Protein AF-A0A812NGH7-F1 (afdb_monomer)

Secondary structure (DSSP, 8-state):
--TT-------HHHHHHHHHHHHHHHHHHHHHHHHHHTT--HHHHHHHHHHHHHHHHHHHHHHHHHHHHHHHHHHHHHT--GGG---S-HHHHHHHHHHHHHHHSSHHHHHHHIIIIIHHHHHH--HHHHHHHHHHHHHHHHHHHTTPPP--SSSSSS-----S-S-------

Sequence (173 aa):
MNPTGRITVSPVFVEGATIQMFLSIHVICAVFWCTRAVNGRLRTLLVVMIPVGCLLFPLVHSMRKSCLRKQEFIRRLETFDVKTVECLLESDRASIHAALSSWYGSVDNFSEYVRGPFRNEAGHGRFFDSYPVTFLNCYNELCRVWGLRSYRGYMWSRIRVSTYGLLRPSITL

Mean predicted aligned error: 13.49 Å

pLDDT: mean 71.62, std 19.11, range [30.52, 94.69]

Solvent-accessible surface area (backbone atoms only — not comparable to full-atom values): 10509 Å² total; per-residue (Å²): 132,71,92,78,74,71,83,76,81,74,64,71,66,55,59,58,52,49,53,52,52,53,53,50,50,53,51,50,51,51,52,52,53,56,45,63,74,68,68,78,44,73,70,54,54,56,64,49,52,51,59,50,50,62,53,46,48,60,50,55,50,51,52,48,54,52,51,51,52,49,51,52,49,52,56,50,34,66,75,46,48,68,88,76,59,86,58,99,42,72,68,55,46,52,52,51,49,52,51,40,21,73,75,52,73,30,57,65,50,44,29,48,42,42,41,44,65,48,36,51,51,64,66,64,55,54,78,71,74,70,47,56,62,58,50,49,52,51,50,50,48,52,24,58,79,67,73,45,84,76,81,82,76,70,72,68,80,77,67,69,69,88,81,82,86,84,82,83,80,86,82,81,129

Structure (mmCIF, N/CA/C/O backbone):
data_AF-A0A812NGH7-F1
#
_entry.id   AF-A0A812NGH7-F1
#
loop_
_atom_site.group_PDB
_atom_site.id
_atom_site.type_symbol
_atom_site.label_atom_id
_atom_site.label_alt_id
_atom_site.label_comp_id
_atom_site.label_asym_id
_atom_site.label_entity_id
_atom_site.label_seq_id
_atom_site.pdbx_PDB_ins_code
_atom_site.Cartn_x
_atom_site.Cartn_y
_atom_site.Cartn_z
_atom_site.occupancy
_atom_site.B_iso_or_equiv
_atom_site.auth_seq_id
_atom_site.auth_comp_id
_atom_site.auth_asym_id
_atom_site.auth_atom_id
_atom_site.pdbx_PDB_model_num
ATOM 1 N N . MET A 1 1 ? -17.546 -18.668 9.891 1.00 40.78 1 MET A N 1
ATOM 2 C CA . MET A 1 1 ? -17.118 -17.741 10.962 1.00 40.78 1 MET A CA 1
ATOM 3 C C . MET A 1 1 ? -15.660 -18.021 11.274 1.00 40.78 1 MET A C 1
ATOM 5 O O . MET A 1 1 ? -15.322 -19.180 11.463 1.00 40.78 1 MET A O 1
ATOM 9 N N . ASN A 1 2 ? -14.794 -17.006 11.244 1.00 42.12 2 ASN A N 1
ATOM 10 C CA . ASN A 1 2 ? -13.386 -17.162 11.614 1.00 42.12 2 ASN A CA 1
ATOM 11 C C . ASN A 1 2 ? -13.306 -17.343 13.145 1.00 42.12 2 ASN A C 1
ATOM 13 O O . ASN A 1 2 ? -13.655 -16.394 13.850 1.00 42.12 2 ASN A O 1
ATOM 17 N N . PRO A 1 3 ? -12.897 -18.515 13.670 1.00 51.34 3 PRO A N 1
ATOM 18 C CA . PRO A 1 3 ? -12.916 -18.796 15.109 1.00 51.34 3 PRO A CA 1
ATOM 19 C C . PRO A 1 3 ? -11.972 -17.887 15.907 1.00 51.34 3 PRO A C 1
ATOM 21 O O . PRO A 1 3 ? -12.135 -17.738 17.112 1.00 51.34 3 PRO A O 1
ATOM 24 N N . THR A 1 4 ? -11.019 -17.2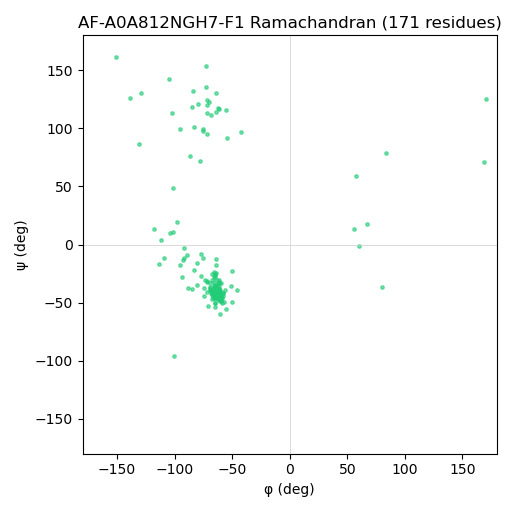37 15.238 1.00 62.72 4 THR A N 1
ATOM 25 C CA . THR A 1 4 ? -10.061 -16.319 15.861 1.00 62.72 4 THR A CA 1
ATOM 26 C C . THR A 1 4 ? -10.560 -14.872 15.916 1.00 62.72 4 THR A C 1
ATOM 28 O O . THR A 1 4 ? -9.884 -14.037 16.508 1.00 62.72 4 THR A O 1
ATOM 31 N N . GLY A 1 5 ? -11.678 -14.533 15.254 1.00 59.19 5 GLY A N 1
ATOM 32 C CA . GLY A 1 5 ? -12.294 -13.191 15.262 1.00 59.19 5 GLY A CA 1
ATOM 33 C C . GLY A 1 5 ? -11.426 -12.040 14.725 1.00 59.19 5 GLY A C 1
ATOM 34 O O . GLY A 1 5 ? -11.871 -10.898 14.666 1.00 59.19 5 GLY A O 1
ATOM 35 N N . ARG A 1 6 ? -10.181 -12.313 14.322 1.00 59.91 6 ARG A N 1
ATOM 36 C CA . ARG A 1 6 ? -9.206 -11.281 13.978 1.00 59.91 6 ARG A CA 1
ATOM 37 C C . ARG A 1 6 ? -9.382 -10.857 12.525 1.00 59.91 6 ARG A C 1
ATOM 39 O O . ARG A 1 6 ? -9.216 -11.663 11.609 1.00 59.91 6 ARG A O 1
ATOM 46 N N . ILE A 1 7 ? -9.701 -9.584 12.322 1.00 60.00 7 ILE A N 1
ATOM 47 C CA . ILE A 1 7 ? -9.789 -8.968 10.998 1.00 60.00 7 ILE A CA 1
ATOM 48 C C . ILE A 1 7 ? -8.360 -8.745 10.493 1.00 60.00 7 ILE A C 1
ATOM 50 O O . ILE A 1 7 ? -7.682 -7.796 10.884 1.00 60.00 7 ILE A O 1
ATOM 54 N N . THR A 1 8 ? -7.871 -9.643 9.640 1.00 56.91 8 THR A N 1
ATOM 55 C CA . THR A 1 8 ? -6.609 -9.455 8.923 1.00 56.91 8 THR A CA 1
ATOM 56 C C . THR A 1 8 ? -6.864 -8.611 7.683 1.00 56.91 8 THR A C 1
ATOM 58 O O . THR A 1 8 ? -7.358 -9.086 6.662 1.00 56.91 8 THR A O 1
ATOM 61 N N . VAL A 1 9 ? -6.524 -7.326 7.766 1.00 57.91 9 VAL A N 1
ATOM 62 C CA . VAL A 1 9 ? -6.570 -6.432 6.607 1.00 57.91 9 VAL A CA 1
ATOM 63 C C . VAL A 1 9 ? -5.417 -6.816 5.681 1.00 57.91 9 VAL A C 1
ATOM 65 O O . VAL A 1 9 ? -4.278 -6.403 5.894 1.00 57.91 9 VAL A O 1
ATOM 68 N N . SER A 1 10 ? -5.682 -7.658 4.679 1.00 53.78 10 SER A N 1
ATOM 69 C CA . SER A 1 10 ? -4.678 -7.949 3.655 1.00 53.78 10 SER A CA 1
ATOM 70 C C . SER A 1 10 ? -4.484 -6.695 2.791 1.00 53.78 10 SER A C 1
ATOM 72 O O . SER A 1 10 ? -5.459 -6.150 2.259 1.00 53.78 10 SER A O 1
ATOM 74 N N . PRO A 1 11 ? -3.262 -6.154 2.686 1.00 60.19 11 PRO A N 1
ATOM 75 C CA . PRO A 1 11 ? -3.042 -4.955 1.903 1.00 60.19 11 PRO A CA 1
ATOM 76 C C . PRO A 1 11 ? -3.080 -5.313 0.412 1.00 60.19 11 PRO A C 1
ATOM 78 O O . PRO A 1 11 ? -2.065 -5.688 -0.166 1.00 60.19 11 PRO A O 1
ATOM 81 N N . VAL A 1 12 ? -4.230 -5.093 -0.236 1.00 59.94 12 VAL A N 1
ATOM 82 C CA . VAL A 1 12 ? -4.407 -5.144 -1.710 1.00 59.94 12 VAL A CA 1
ATOM 83 C C . VAL A 1 12 ? -3.349 -4.292 -2.443 1.00 59.94 12 VAL A C 1
ATOM 85 O O . VAL A 1 12 ? -2.984 -4.534 -3.590 1.00 59.94 12 VAL A O 1
ATOM 88 N N . PHE A 1 13 ? -2.768 -3.310 -1.749 1.00 62.25 13 PHE A N 1
ATOM 89 C CA . PHE A 1 13 ? -1.670 -2.473 -2.232 1.00 62.25 13 PHE A CA 1
ATOM 90 C C . PHE A 1 13 ? -0.360 -3.227 -2.510 1.00 62.25 13 PHE A C 1
ATOM 92 O O . PHE A 1 13 ? 0.450 -2.748 -3.306 1.00 62.25 13 PHE A O 1
ATOM 99 N N . VAL A 1 14 ? -0.127 -4.377 -1.874 1.00 69.50 14 VAL A N 1
ATOM 100 C CA . VAL A 1 14 ? 1.128 -5.126 -2.031 1.00 69.50 14 VAL A CA 1
ATOM 101 C C . VAL A 1 14 ? 1.184 -5.836 -3.380 1.00 69.50 14 VAL A C 1
ATOM 103 O O . VAL A 1 14 ? 2.238 -5.828 -4.016 1.00 69.50 14 VAL A O 1
ATOM 106 N N . GLU A 1 15 ? 0.062 -6.371 -3.859 1.00 74.56 15 GLU A N 1
ATOM 107 C CA . GLU A 1 15 ? -0.009 -7.100 -5.132 1.00 74.56 15 GLU A CA 1
ATOM 108 C C . GLU A 1 15 ? 0.302 -6.179 -6.314 1.00 74.56 15 GLU A C 1
ATOM 110 O O . GLU A 1 15 ? 1.207 -6.456 -7.105 1.00 74.56 15 GLU A O 1
ATOM 115 N N . GLY A 1 16 ? -0.360 -5.019 -6.368 1.00 76.38 16 GLY A N 1
ATOM 116 C CA . GLY A 1 16 ? -0.133 -4.031 -7.423 1.00 76.38 16 GLY A CA 1
ATOM 117 C C . GLY A 1 16 ? 1.304 -3.501 -7.445 1.00 76.38 16 GLY A C 1
ATOM 118 O O . GLY A 1 16 ? 1.922 -3.424 -8.506 1.00 76.38 16 GLY A O 1
ATOM 119 N N . ALA A 1 17 ? 1.877 -3.196 -6.275 1.00 75.69 17 ALA A N 1
ATOM 120 C CA . ALA A 1 17 ? 3.265 -2.741 -6.174 1.00 75.69 17 ALA A CA 1
ATOM 121 C C . ALA A 1 17 ? 4.269 -3.823 -6.609 1.00 75.69 17 ALA A C 1
ATOM 123 O O . ALA A 1 17 ? 5.273 -3.512 -7.248 1.00 75.69 17 ALA A O 1
ATOM 124 N N . THR A 1 18 ? 3.991 -5.090 -6.292 1.00 79.38 18 THR A N 1
ATOM 125 C CA . THR A 1 18 ? 4.856 -6.222 -6.653 1.00 79.38 18 THR A CA 1
ATOM 126 C C . THR A 1 18 ? 4.873 -6.448 -8.161 1.00 79.38 18 THR A C 1
ATOM 128 O O . THR A 1 18 ? 5.953 -6.537 -8.745 1.00 79.38 18 THR A O 1
ATOM 131 N N . ILE A 1 19 ? 3.703 -6.460 -8.808 1.00 83.44 19 ILE A N 1
ATOM 132 C CA . ILE A 1 19 ? 3.594 -6.592 -10.270 1.00 83.44 19 ILE A CA 1
ATOM 133 C C . ILE A 1 19 ? 4.309 -5.427 -10.958 1.00 83.44 19 ILE A C 1
ATOM 135 O O . ILE A 1 19 ? 5.094 -5.634 -11.884 1.00 83.44 19 ILE A O 1
ATOM 139 N N . GLN A 1 20 ? 4.092 -4.204 -10.470 1.00 81.44 20 GLN A N 1
ATOM 140 C CA . GLN A 1 20 ? 4.736 -3.016 -11.016 1.00 81.44 20 GLN A CA 1
ATOM 141 C C . GLN A 1 20 ? 6.268 -3.102 -10.919 1.00 81.44 20 GLN A C 1
ATOM 143 O O . GLN A 1 20 ? 6.950 -2.887 -11.917 1.00 81.44 20 GLN A O 1
ATOM 148 N N . MET A 1 21 ? 6.814 -3.467 -9.753 1.00 80.94 21 MET A N 1
ATOM 149 C CA . MET A 1 21 ? 8.260 -3.651 -9.575 1.00 80.94 21 MET A CA 1
ATOM 150 C C . MET A 1 21 ? 8.826 -4.742 -10.487 1.00 80.94 21 MET A C 1
ATOM 152 O O . MET A 1 21 ? 9.874 -4.542 -11.101 1.00 80.94 21 MET A O 1
ATOM 156 N N . PHE A 1 22 ? 8.129 -5.873 -10.605 1.00 84.00 22 PHE A N 1
ATOM 157 C CA . PHE A 1 22 ? 8.540 -6.986 -11.459 1.00 84.00 22 PHE A CA 1
ATOM 158 C C . PHE A 1 22 ? 8.663 -6.557 -12.926 1.00 84.00 22 PHE A C 1
ATOM 160 O O . PHE A 1 22 ? 9.711 -6.759 -13.546 1.00 84.00 22 PHE A O 1
ATOM 167 N N . LEU A 1 23 ? 7.627 -5.892 -13.450 1.00 84.00 23 LEU A N 1
ATOM 168 C CA . LEU A 1 23 ? 7.613 -5.357 -14.811 1.00 84.00 23 LEU A CA 1
ATOM 169 C C . LEU A 1 23 ? 8.725 -4.325 -15.022 1.00 84.00 23 LEU A C 1
ATOM 171 O O . LEU A 1 23 ? 9.453 -4.409 -16.009 1.00 84.00 23 LEU A O 1
ATOM 175 N N . SER A 1 24 ? 8.916 -3.390 -14.083 1.00 82.44 24 SER A N 1
ATOM 176 C CA . SER A 1 24 ? 9.986 -2.390 -14.177 1.00 82.44 24 SER A CA 1
ATOM 177 C C . SER A 1 24 ? 11.371 -3.034 -14.279 1.00 82.44 24 SER A C 1
ATOM 179 O O . SER A 1 24 ? 12.162 -2.633 -15.128 1.00 82.44 24 SER A O 1
ATOM 181 N N . ILE A 1 25 ? 11.657 -4.059 -13.469 1.00 82.88 25 ILE A N 1
ATOM 182 C CA . ILE A 1 25 ? 12.940 -4.779 -13.506 1.00 82.88 25 ILE A CA 1
ATOM 183 C C . ILE A 1 25 ? 13.141 -5.469 -14.858 1.00 82.88 25 ILE A C 1
ATOM 185 O O . ILE A 1 25 ? 14.213 -5.351 -15.447 1.00 82.88 25 ILE A O 1
ATOM 189 N N . HIS A 1 26 ? 12.112 -6.142 -15.378 1.00 84.06 26 HIS A N 1
ATOM 190 C CA . HIS A 1 26 ? 12.202 -6.853 -16.656 1.00 84.06 26 HIS A CA 1
ATOM 191 C C . HIS A 1 26 ? 12.486 -5.899 -17.814 1.00 84.06 26 HIS A C 1
ATOM 193 O O . HIS A 1 26 ? 13.342 -6.181 -18.655 1.00 84.06 26 HIS A O 1
ATOM 199 N N . VAL A 1 27 ? 11.829 -4.738 -17.826 1.00 83.81 27 VAL A N 1
ATOM 200 C CA . VAL A 1 27 ? 12.069 -3.726 -18.855 1.00 83.81 27 VAL A CA 1
ATOM 201 C C . VAL A 1 27 ? 13.476 -3.135 -18.731 1.00 83.81 27 VAL A C 1
ATOM 203 O O . VAL A 1 27 ? 14.163 -3.010 -19.742 1.00 83.81 27 VAL A O 1
ATOM 206 N N . ILE A 1 28 ? 13.959 -2.838 -17.518 1.00 81.25 28 ILE A N 1
ATOM 207 C CA . ILE A 1 28 ? 15.334 -2.349 -17.302 1.00 81.25 28 ILE A CA 1
ATOM 208 C C . ILE A 1 28 ? 16.364 -3.372 -17.805 1.00 81.25 28 ILE A C 1
ATOM 210 O O . ILE A 1 28 ? 17.300 -3.004 -18.518 1.00 81.25 28 ILE A O 1
ATOM 214 N N . CYS A 1 29 ? 16.180 -4.656 -17.486 1.00 83.56 29 CYS A N 1
ATOM 215 C CA . CYS A 1 29 ? 17.049 -5.731 -17.962 1.00 83.56 29 CYS A CA 1
ATOM 216 C C . CYS A 1 29 ? 17.037 -5.843 -19.493 1.00 83.56 29 CYS A C 1
ATOM 218 O O . CYS A 1 29 ? 18.104 -5.905 -20.104 1.00 83.56 29 CYS A O 1
ATOM 220 N N . ALA A 1 30 ? 15.858 -5.823 -20.123 1.00 84.44 30 ALA A N 1
ATOM 221 C CA . ALA A 1 30 ? 15.734 -5.881 -21.578 1.00 84.44 30 ALA A CA 1
ATOM 222 C C . ALA A 1 30 ? 16.450 -4.700 -22.256 1.00 84.44 30 ALA A C 1
ATOM 224 O O . ALA A 1 30 ? 17.242 -4.895 -23.177 1.00 84.44 30 ALA A O 1
ATOM 225 N N . VAL A 1 31 ? 16.246 -3.480 -21.748 1.00 81.69 31 VAL A N 1
ATOM 226 C CA . VAL A 1 31 ? 16.905 -2.268 -22.256 1.00 81.69 31 VAL A CA 1
ATOM 227 C C . VAL A 1 31 ? 18.429 -2.364 -22.117 1.00 81.69 31 VAL A C 1
ATOM 229 O O . VAL A 1 31 ? 19.153 -2.038 -23.062 1.00 81.69 31 VAL A O 1
ATOM 232 N N . PHE A 1 32 ? 18.938 -2.849 -20.981 1.00 80.38 32 PHE A N 1
ATOM 233 C CA . PHE A 1 32 ? 20.375 -3.043 -20.763 1.00 80.38 32 PHE A CA 1
ATOM 234 C C . PHE A 1 32 ? 20.996 -4.001 -21.794 1.00 80.38 32 PHE A C 1
ATOM 236 O O . PHE A 1 32 ? 22.035 -3.691 -22.384 1.00 80.38 32 PHE A O 1
ATOM 243 N N . TRP A 1 33 ? 20.345 -5.134 -22.063 1.00 83.44 33 TRP A N 1
ATOM 244 C CA . TRP A 1 33 ? 20.823 -6.104 -23.050 1.00 83.44 33 TRP A CA 1
ATOM 245 C C . TRP A 1 33 ? 20.782 -5.559 -24.480 1.00 83.44 33 TRP A C 1
ATOM 247 O O . TRP A 1 33 ? 21.784 -5.658 -25.192 1.00 83.44 33 TRP A O 1
ATOM 257 N N . CYS A 1 34 ? 19.687 -4.901 -24.876 1.00 82.00 34 CYS A N 1
ATOM 258 C CA . CYS A 1 34 ? 19.586 -4.236 -26.179 1.00 82.00 34 CYS A CA 1
ATOM 259 C C . CYS A 1 34 ? 20.710 -3.209 -26.380 1.00 82.00 34 CYS A C 1
ATOM 261 O O . CYS A 1 34 ? 21.302 -3.118 -27.451 1.00 82.00 34 CYS A O 1
ATOM 263 N N . THR A 1 35 ? 21.068 -2.478 -25.327 1.00 78.94 35 THR A N 1
ATOM 264 C CA . THR A 1 35 ? 22.148 -1.479 -25.358 1.00 78.94 35 THR A CA 1
ATOM 265 C C . THR A 1 35 ? 23.509 -2.115 -25.592 1.00 78.94 35 THR A C 1
ATOM 267 O O . THR A 1 35 ? 24.305 -1.607 -26.385 1.00 78.94 35 THR A O 1
ATOM 270 N N . ARG A 1 36 ? 23.781 -3.244 -24.927 1.00 78.88 36 ARG A N 1
ATOM 271 C CA . ARG A 1 36 ? 25.026 -3.990 -25.130 1.00 78.88 36 ARG A CA 1
ATOM 272 C C . ARG A 1 36 ? 25.158 -4.522 -26.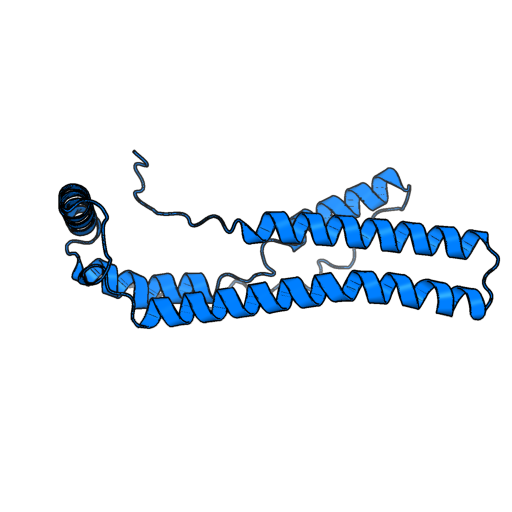553 1.00 78.88 36 ARG A C 1
ATOM 274 O O . ARG A 1 36 ? 26.271 -4.532 -27.067 1.00 78.88 36 ARG A O 1
ATOM 281 N N . ALA A 1 37 ? 24.056 -4.918 -27.187 1.00 83.12 37 ALA A N 1
ATOM 282 C CA . ALA A 1 37 ? 24.068 -5.416 -28.560 1.00 83.12 37 ALA A CA 1
ATOM 283 C C . ALA A 1 37 ? 24.418 -4.331 -29.604 1.00 83.12 37 ALA A C 1
ATOM 285 O O . ALA A 1 37 ? 24.954 -4.652 -30.659 1.00 83.12 37 ALA A O 1
ATOM 286 N N . VAL A 1 38 ? 24.167 -3.046 -29.314 1.00 82.75 38 VAL A N 1
ATOM 287 C CA . VAL A 1 38 ? 24.280 -1.931 -30.284 1.00 82.75 38 VAL A CA 1
ATOM 288 C C . VAL A 1 38 ? 25.625 -1.167 -30.184 1.00 82.75 38 VAL A C 1
ATOM 290 O O . VAL A 1 38 ? 25.764 -0.054 -30.679 1.00 82.75 38 VAL A O 1
ATOM 293 N N . ASN A 1 39 ? 26.672 -1.753 -29.586 1.00 73.44 39 ASN A N 1
ATOM 294 C CA . ASN A 1 39 ? 28.023 -1.159 -29.494 1.00 73.44 39 ASN A CA 1
ATOM 295 C C . ASN A 1 39 ? 28.090 0.228 -28.799 1.00 73.44 39 ASN A C 1
ATOM 297 O O . ASN A 1 39 ? 28.571 1.216 -29.355 1.00 73.44 39 ASN A O 1
ATOM 301 N N . GLY A 1 40 ? 27.640 0.291 -27.539 1.00 62.81 40 GLY A N 1
ATOM 302 C CA . GLY A 1 40 ? 28.314 1.009 -26.434 1.00 62.81 40 GLY A CA 1
ATOM 303 C C . GLY A 1 40 ? 28.658 2.509 -26.535 1.00 62.81 40 GLY A C 1
ATOM 304 O O . GLY A 1 40 ? 29.435 2.987 -25.712 1.00 62.81 40 GLY A O 1
ATOM 305 N N . ARG A 1 41 ? 28.132 3.282 -27.492 1.00 79.06 41 ARG A N 1
ATOM 306 C CA . ARG A 1 41 ? 28.392 4.736 -27.574 1.00 79.06 41 ARG A CA 1
ATOM 307 C C . ARG A 1 41 ? 27.665 5.522 -26.475 1.00 79.06 41 ARG A C 1
ATOM 309 O O . ARG A 1 41 ? 26.580 5.150 -26.044 1.00 79.06 41 ARG A O 1
ATOM 316 N N . LEU A 1 42 ? 28.209 6.685 -26.096 1.00 71.00 42 LEU A N 1
AT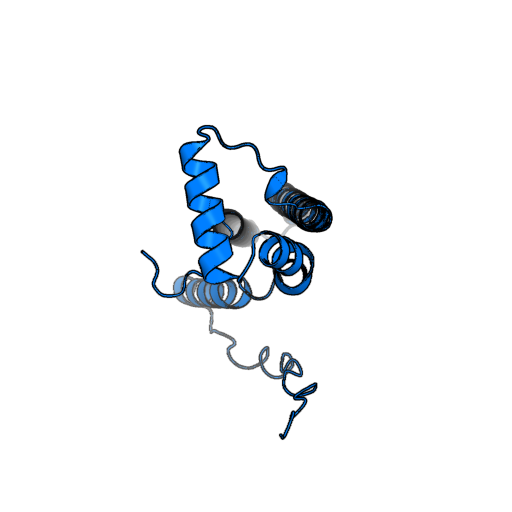OM 317 C CA . LEU A 1 42 ? 27.600 7.646 -25.153 1.00 71.00 42 LEU A CA 1
ATOM 318 C C . LEU A 1 42 ? 26.144 8.003 -25.517 1.00 71.00 42 LEU A C 1
ATOM 320 O O . LEU A 1 42 ? 25.284 8.138 -24.649 1.00 71.00 42 LEU A O 1
ATOM 324 N N . ARG A 1 43 ? 25.847 8.086 -26.819 1.00 75.62 43 ARG A N 1
ATOM 325 C CA . ARG A 1 43 ? 24.490 8.300 -27.342 1.00 75.62 43 ARG A CA 1
ATOM 326 C C . ARG A 1 43 ? 23.533 7.164 -26.955 1.00 75.62 43 ARG A C 1
ATOM 328 O O . ARG A 1 43 ? 22.368 7.427 -26.684 1.00 75.62 43 ARG A O 1
ATOM 335 N N . THR A 1 44 ? 24.024 5.931 -26.858 1.00 74.44 44 THR A N 1
ATOM 336 C CA . THR A 1 44 ? 23.255 4.769 -26.399 1.00 74.44 44 THR A CA 1
ATOM 337 C C . THR A 1 44 ? 22.925 4.874 -24.907 1.00 74.44 44 THR A C 1
ATOM 339 O O . THR A 1 44 ? 21.811 4.552 -24.518 1.00 74.44 44 THR A O 1
ATOM 342 N N . LEU A 1 45 ? 23.824 5.413 -24.072 1.00 72.12 45 LEU A N 1
ATOM 343 C CA . LEU A 1 45 ? 23.543 5.638 -22.644 1.00 72.12 45 LEU A CA 1
ATOM 344 C C . LEU A 1 45 ? 22.413 6.655 -22.426 1.00 72.12 45 LEU A C 1
ATOM 346 O O . LEU A 1 45 ? 21.506 6.400 -21.637 1.00 72.12 45 LEU A O 1
ATOM 350 N N . LEU A 1 46 ? 22.415 7.776 -23.155 1.00 76.31 46 LEU A N 1
ATOM 351 C CA . LEU A 1 46 ? 21.337 8.772 -23.063 1.00 76.31 46 LEU A CA 1
ATOM 352 C C . LEU A 1 46 ? 19.982 8.194 -23.498 1.00 76.31 46 LEU A C 1
ATOM 354 O O . LEU A 1 46 ? 18.973 8.429 -22.836 1.00 76.31 46 LEU A O 1
ATOM 358 N N . VAL A 1 47 ? 19.969 7.379 -24.556 1.00 77.06 47 VAL A N 1
ATOM 359 C CA . VAL A 1 47 ? 18.760 6.693 -25.045 1.00 77.06 47 VAL A CA 1
ATOM 360 C C . VAL A 1 47 ? 18.221 5.670 -24.035 1.00 77.06 47 VAL A C 1
ATOM 362 O O . VAL A 1 47 ? 17.023 5.418 -24.032 1.00 77.06 47 VAL A O 1
ATOM 365 N N . VAL A 1 48 ? 19.057 5.122 -23.149 1.00 76.69 48 VAL A N 1
ATOM 366 C CA . VAL A 1 48 ? 18.655 4.181 -22.082 1.00 76.69 48 VAL A CA 1
ATOM 367 C C . VAL A 1 48 ? 18.154 4.882 -20.830 1.00 76.69 48 VAL A C 1
ATOM 369 O O . VAL A 1 48 ? 17.199 4.429 -20.202 1.00 76.69 48 VAL A O 1
ATOM 372 N N . MET A 1 49 ? 18.778 5.995 -20.453 1.00 77.75 49 MET A N 1
ATOM 373 C CA . MET A 1 49 ? 18.410 6.712 -19.233 1.00 77.75 49 MET A CA 1
ATOM 374 C C . MET A 1 49 ? 16.999 7.302 -19.313 1.00 77.75 49 MET A C 1
ATOM 376 O O . MET A 1 49 ? 16.301 7.342 -18.303 1.00 77.75 49 MET A O 1
ATOM 380 N N . ILE A 1 50 ? 16.556 7.698 -20.511 1.00 83.12 50 ILE A N 1
ATOM 381 C CA . ILE A 1 50 ? 15.206 8.224 -20.752 1.00 83.12 50 ILE A CA 1
ATOM 382 C C . ILE A 1 50 ? 14.114 7.187 -20.405 1.00 83.12 50 ILE A 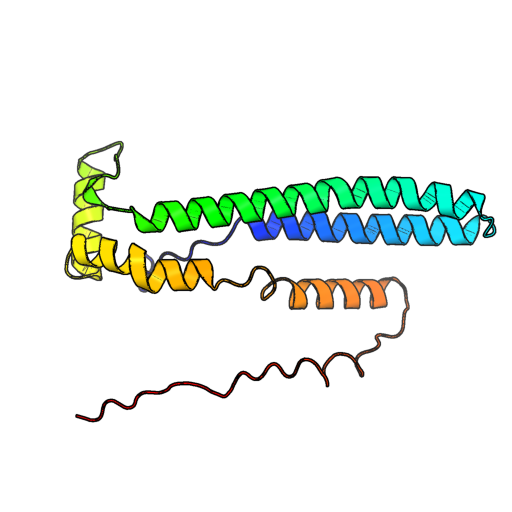C 1
ATOM 384 O O . ILE A 1 50 ? 13.324 7.465 -19.504 1.00 83.12 50 ILE A O 1
ATOM 388 N N . PRO A 1 51 ? 14.052 5.986 -21.018 1.00 79.06 51 PRO A N 1
ATOM 389 C CA . PRO A 1 51 ? 13.023 4.994 -20.712 1.00 79.06 51 PRO A CA 1
ATOM 390 C C . PRO A 1 51 ? 13.125 4.472 -19.278 1.00 79.06 51 PRO A C 1
ATOM 392 O O . PRO A 1 51 ? 12.095 4.265 -18.641 1.00 79.06 51 PRO A O 1
ATOM 395 N N . VAL A 1 52 ? 14.336 4.319 -18.729 1.00 81.25 52 VAL A N 1
ATOM 396 C CA . VAL A 1 52 ? 14.513 3.941 -17.317 1.00 81.25 52 VAL A CA 1
ATOM 397 C C . VAL A 1 52 ? 13.917 5.009 -16.396 1.00 81.25 52 VAL A C 1
ATOM 399 O O . VAL A 1 52 ? 13.141 4.678 -15.502 1.00 81.25 52 VAL A O 1
ATOM 402 N N . GLY A 1 53 ? 14.199 6.291 -16.641 1.00 82.00 53 GLY A N 1
ATOM 403 C CA . GLY A 1 53 ? 13.590 7.399 -15.904 1.00 82.00 53 GLY A CA 1
ATOM 404 C C . GLY A 1 53 ? 12.064 7.422 -16.034 1.00 82.00 53 GLY A C 1
ATOM 405 O O . GLY A 1 53 ? 11.362 7.536 -15.028 1.00 82.00 53 GLY A O 1
ATOM 406 N N . CYS A 1 54 ? 11.543 7.224 -17.249 1.00 84.00 54 CYS A N 1
ATOM 407 C CA . CYS A 1 54 ? 10.106 7.138 -17.513 1.00 84.00 54 CYS A CA 1
ATOM 408 C C . CYS A 1 54 ? 9.428 5.968 -16.785 1.00 84.00 54 CYS A C 1
ATOM 410 O O . CYS A 1 54 ? 8.273 6.104 -16.400 1.00 84.00 54 CYS A O 1
ATOM 412 N N . LEU A 1 55 ? 10.120 4.845 -16.566 1.00 79.69 55 LEU A N 1
ATOM 413 C CA . LEU A 1 55 ? 9.600 3.684 -15.828 1.00 79.69 55 LEU A CA 1
ATOM 414 C C . LEU A 1 55 ? 9.689 3.855 -14.311 1.00 79.69 55 LEU A C 1
ATOM 416 O O . LEU A 1 55 ? 8.808 3.401 -13.580 1.00 79.69 55 LEU A O 1
ATOM 420 N N . LEU A 1 56 ? 10.736 4.523 -13.827 1.00 80.19 56 LEU A N 1
ATOM 421 C CA . LEU A 1 56 ? 10.898 4.814 -12.404 1.00 80.19 56 LEU A CA 1
ATOM 422 C C . LEU A 1 56 ? 9.908 5.880 -11.927 1.00 80.19 56 LEU A C 1
ATOM 424 O O . LEU A 1 56 ? 9.451 5.822 -10.787 1.00 80.19 56 LEU A O 1
ATOM 428 N N . PHE A 1 57 ? 9.524 6.822 -12.788 1.00 84.88 57 PHE A N 1
ATOM 429 C CA . PHE A 1 57 ? 8.563 7.868 -12.447 1.00 84.88 57 PHE A CA 1
ATOM 430 C C . PHE A 1 57 ? 7.210 7.338 -11.915 1.00 84.88 57 PHE A C 1
ATOM 432 O O . PHE A 1 57 ? 6.843 7.701 -10.793 1.00 84.88 57 PHE A O 1
ATOM 439 N N . PRO A 1 58 ? 6.468 6.457 -12.619 1.00 82.81 58 PRO A N 1
ATOM 440 C CA . PRO A 1 58 ? 5.210 5.908 -12.117 1.00 82.81 58 PRO A CA 1
ATOM 441 C C . PRO A 1 58 ? 5.416 5.020 -10.887 1.00 82.81 58 PRO A C 1
ATOM 443 O O . PRO A 1 58 ? 4.515 4.929 -10.052 1.00 82.81 58 PRO A O 1
ATOM 446 N N . LEU A 1 59 ? 6.585 4.384 -10.737 1.00 77.12 59 LEU A N 1
ATOM 447 C CA . LEU A 1 59 ? 6.926 3.605 -9.543 1.00 77.12 59 LEU A CA 1
ATOM 448 C C . LEU A 1 59 ? 7.024 4.510 -8.318 1.00 77.12 59 LEU A C 1
ATOM 450 O O . LEU A 1 59 ? 6.307 4.311 -7.338 1.00 77.12 59 LEU A O 1
ATOM 454 N N . VAL A 1 60 ? 7.835 5.562 -8.408 1.00 80.00 60 VAL A N 1
ATOM 455 C CA . VAL A 1 60 ? 7.986 6.553 -7.340 1.00 80.00 60 VAL A CA 1
ATOM 456 C C . VAL A 1 60 ? 6.650 7.237 -7.048 1.00 80.00 60 VAL A C 1
ATOM 458 O O . VAL A 1 60 ? 6.294 7.417 -5.884 1.00 80.00 60 VAL A O 1
ATOM 461 N N . HIS A 1 61 ? 5.874 7.580 -8.078 1.00 83.81 61 HIS A N 1
ATOM 462 C CA . HIS A 1 61 ? 4.559 8.194 -7.908 1.00 83.81 61 HIS A CA 1
ATOM 463 C C . HIS A 1 61 ? 3.567 7.266 -7.183 1.00 83.81 61 HIS A C 1
ATOM 465 O O . HIS A 1 61 ? 2.912 7.684 -6.225 1.00 83.81 61 HIS A O 1
ATOM 471 N N . SER A 1 62 ? 3.495 5.994 -7.581 1.00 79.06 62 SER A N 1
ATOM 472 C CA . SER A 1 62 ? 2.642 4.978 -6.950 1.00 79.06 62 SER A CA 1
ATOM 473 C C . SER A 1 62 ? 3.034 4.733 -5.489 1.00 79.06 62 SER A C 1
ATOM 475 O O . SER A 1 62 ? 2.175 4.724 -4.601 1.00 79.06 62 SER A O 1
ATOM 477 N N . MET A 1 63 ? 4.338 4.631 -5.206 1.00 75.62 63 MET A N 1
ATOM 478 C CA . MET A 1 63 ? 4.856 4.494 -3.842 1.00 75.62 63 MET A CA 1
ATOM 479 C C . MET A 1 63 ? 4.514 5.710 -2.978 1.00 75.62 63 MET A C 1
ATOM 481 O O . MET A 1 63 ? 4.048 5.544 -1.852 1.00 75.62 63 MET A O 1
ATOM 485 N N . ARG A 1 64 ? 4.669 6.930 -3.510 1.00 83.38 64 ARG A N 1
ATOM 486 C CA . ARG A 1 64 ? 4.275 8.166 -2.815 1.00 83.38 64 ARG A CA 1
ATOM 487 C C . ARG A 1 64 ? 2.785 8.175 -2.494 1.00 83.38 64 ARG A C 1
ATOM 489 O O . ARG A 1 64 ? 2.419 8.396 -1.345 1.00 83.38 64 ARG A O 1
ATOM 496 N N . LYS A 1 65 ? 1.924 7.870 -3.470 1.00 83.19 65 LYS A N 1
ATOM 497 C CA . LYS A 1 65 ? 0.469 7.808 -3.262 1.00 83.19 65 LYS A CA 1
ATOM 498 C C . LYS A 1 65 ? 0.088 6.760 -2.217 1.00 83.19 65 LYS A C 1
ATOM 500 O O . LYS A 1 65 ? -0.801 6.993 -1.405 1.00 83.19 65 LYS A O 1
ATOM 505 N N . SER A 1 66 ? 0.754 5.612 -2.210 1.00 77.50 66 SER A N 1
ATOM 506 C CA . SER A 1 66 ? 0.521 4.561 -1.215 1.00 77.50 66 SER A CA 1
ATOM 507 C C . SER A 1 66 ? 1.004 4.962 0.181 1.00 77.50 66 SER A C 1
ATOM 509 O O . SER A 1 66 ? 0.287 4.725 1.149 1.00 77.50 66 SER A O 1
ATOM 511 N N . CYS A 1 67 ? 2.143 5.651 0.289 1.00 77.62 67 CYS A N 1
ATOM 512 C CA . CYS A 1 67 ? 2.620 6.222 1.549 1.00 77.62 67 CYS A CA 1
ATOM 513 C C . CYS A 1 67 ? 1.630 7.256 2.108 1.00 77.62 67 CYS A C 1
ATOM 515 O O . CYS A 1 67 ? 1.222 7.151 3.262 1.00 77.62 67 CYS A O 1
ATOM 517 N N . LEU A 1 68 ? 1.161 8.183 1.267 1.00 84.56 68 LEU A N 1
ATOM 518 C CA . LEU A 1 68 ? 0.171 9.191 1.654 1.00 84.56 68 LEU A CA 1
ATOM 519 C C . LEU A 1 68 ? -1.157 8.559 2.083 1.00 84.56 68 LEU A C 1
ATOM 521 O O . LEU A 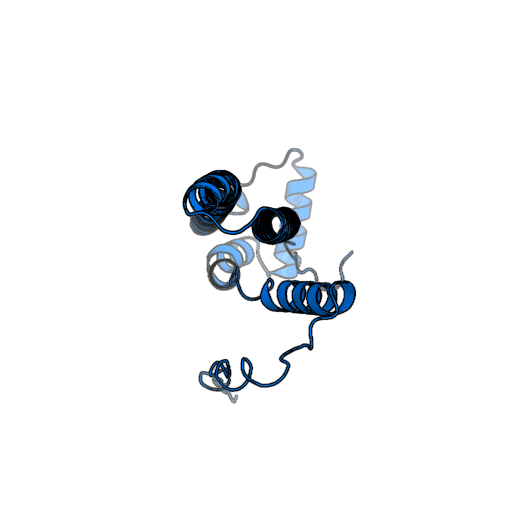1 68 ? -1.711 8.933 3.110 1.00 84.56 68 LEU A O 1
ATOM 525 N N . ARG A 1 69 ? -1.651 7.556 1.346 1.00 83.50 69 ARG A N 1
ATOM 526 C CA . ARG A 1 69 ? -2.862 6.814 1.737 1.00 83.50 69 ARG A CA 1
ATOM 527 C C . ARG A 1 69 ? -2.692 6.094 3.072 1.00 83.50 69 ARG A C 1
ATOM 529 O O . ARG A 1 69 ? -3.626 6.088 3.862 1.00 83.50 69 ARG A O 1
ATOM 536 N N . LYS A 1 70 ? -1.514 5.520 3.342 1.00 82.19 70 LYS A N 1
ATOM 537 C CA . LYS A 1 70 ? -1.208 4.895 4.636 1.00 82.19 70 LYS A CA 1
ATOM 538 C C . LYS A 1 70 ? -1.200 5.931 5.761 1.00 82.19 70 LYS A C 1
ATOM 540 O O . LYS A 1 70 ? -1.793 5.682 6.804 1.00 82.19 70 LYS A O 1
ATOM 545 N N . GLN A 1 71 ? -0.560 7.081 5.552 1.00 84.62 71 GLN A N 1
ATOM 546 C CA . GLN A 1 71 ? -0.545 8.169 6.532 1.00 84.62 71 GLN A CA 1
ATOM 547 C C . GLN A 1 71 ? -1.956 8.682 6.822 1.00 84.62 71 GLN A C 1
ATOM 549 O O . GLN A 1 71 ? -2.329 8.804 7.982 1.00 84.62 71 GLN A O 1
ATOM 554 N N . GLU A 1 72 ? -2.761 8.904 5.783 1.00 88.56 72 GLU A N 1
ATOM 555 C CA . GLU A 1 72 ? -4.152 9.330 5.938 1.00 88.56 72 GLU A CA 1
ATOM 556 C C . GLU A 1 72 ? -4.998 8.268 6.650 1.00 88.56 72 GLU A C 1
ATOM 558 O O . GLU A 1 72 ? -5.796 8.602 7.519 1.00 88.56 72 GLU A O 1
ATOM 563 N N . PHE A 1 73 ? -4.795 6.985 6.344 1.00 86.25 73 PHE A N 1
ATOM 564 C CA . PHE A 1 73 ? -5.454 5.893 7.057 1.00 86.25 73 PHE A CA 1
ATOM 565 C C . PHE A 1 73 ? -5.094 5.892 8.549 1.00 86.25 73 PHE A C 1
ATOM 567 O O . PHE A 1 73 ? -5.989 5.880 9.386 1.00 86.25 73 PHE A O 1
ATOM 574 N N . ILE A 1 74 ? -3.806 5.989 8.894 1.00 86.94 74 ILE A N 1
ATOM 575 C CA . ILE A 1 74 ? -3.345 6.060 10.292 1.00 86.94 74 ILE A CA 1
ATOM 576 C C . ILE A 1 74 ? -3.922 7.288 11.001 1.00 86.94 74 ILE A C 1
ATOM 578 O O . ILE A 1 74 ? -4.354 7.182 12.146 1.00 86.94 74 ILE A O 1
ATOM 582 N N . ARG A 1 75 ? -3.970 8.435 10.317 1.00 89.06 75 ARG A N 1
ATOM 583 C CA . ARG A 1 75 ? -4.565 9.665 10.848 1.00 89.06 75 ARG A CA 1
ATOM 584 C C . ARG A 1 75 ? -6.054 9.484 11.142 1.00 89.06 75 ARG A C 1
ATOM 586 O O . ARG A 1 75 ? -6.527 9.925 12.178 1.00 89.06 75 ARG A O 1
ATOM 593 N N . ARG A 1 76 ? -6.793 8.784 10.278 1.00 89.50 76 ARG A N 1
ATOM 594 C CA . ARG A 1 76 ? -8.213 8.467 10.511 1.00 89.50 76 ARG A CA 1
ATOM 595 C C . ARG A 1 76 ? -8.430 7.498 11.669 1.00 89.50 76 ARG A C 1
ATOM 597 O O . ARG A 1 76 ? -9.456 7.591 12.331 1.00 89.50 76 ARG A O 1
ATOM 604 N N . LEU A 1 77 ? -7.479 6.600 11.934 1.00 90.38 77 LEU A N 1
ATOM 605 C CA . LEU A 1 77 ? -7.552 5.704 13.092 1.00 90.38 77 LEU A CA 1
ATOM 606 C C . LEU A 1 77 ? -7.454 6.455 14.427 1.00 90.38 77 LEU A C 1
ATOM 608 O O . LEU A 1 77 ? -7.951 5.953 15.427 1.00 90.38 77 LEU A O 1
ATOM 612 N N . GLU A 1 78 ? -6.854 7.649 14.461 1.00 91.19 78 GLU A N 1
ATOM 613 C CA . GLU A 1 78 ? -6.736 8.457 15.683 1.00 91.19 78 GLU A CA 1
ATOM 614 C C . GLU A 1 78 ? -8.088 8.968 16.188 1.00 91.19 78 GLU A C 1
ATOM 616 O O . GLU A 1 78 ? -8.351 8.943 17.387 1.00 91.19 78 GLU A O 1
ATOM 621 N N . THR A 1 79 ? -8.969 9.370 15.273 1.00 93.00 79 THR A N 1
ATOM 622 C CA . THR A 1 79 ? -10.316 9.857 15.598 1.00 93.00 79 THR A CA 1
ATOM 623 C C . THR A 1 79 ? -11.395 8.804 15.356 1.00 93.00 79 THR A C 1
ATOM 625 O O . THR A 1 79 ? -12.580 9.129 15.362 1.00 93.00 79 THR A O 1
ATOM 628 N N . PHE A 1 80 ? -11.009 7.549 15.112 1.00 92.75 80 PHE A N 1
ATOM 629 C CA . PHE A 1 80 ? -11.947 6.472 14.811 1.00 92.75 80 PHE A CA 1
ATOM 630 C C . PHE A 1 80 ? -12.868 6.202 15.999 1.00 92.75 80 PHE A C 1
ATOM 632 O O . PHE A 1 80 ? -12.397 6.023 17.118 1.00 92.75 80 PHE A O 1
ATOM 639 N N . ASP A 1 81 ? -14.173 6.145 15.767 1.00 93.19 81 ASP A N 1
ATOM 640 C CA . ASP A 1 81 ? -15.163 5.734 16.757 1.00 93.19 81 ASP A CA 1
ATOM 641 C C . ASP A 1 81 ? -16.200 4.846 16.074 1.00 93.19 81 ASP A C 1
ATOM 643 O O . ASP A 1 81 ? -16.798 5.256 15.083 1.00 93.19 81 ASP A O 1
ATOM 647 N N . VAL A 1 82 ? -16.439 3.640 16.592 1.00 92.81 82 VAL A N 1
ATOM 648 C CA . VAL A 1 82 ? -17.475 2.758 16.034 1.00 92.81 82 VAL A CA 1
ATOM 649 C C . VAL A 1 82 ? -18.858 3.397 16.081 1.00 92.81 82 VAL A C 1
ATOM 651 O O . VAL A 1 82 ? -19.662 3.176 15.180 1.00 92.81 82 VAL A O 1
ATOM 654 N N . LYS A 1 83 ? -19.147 4.216 17.097 1.00 91.44 83 LYS A N 1
ATOM 655 C CA . LYS A 1 83 ? -20.483 4.798 17.272 1.00 91.44 83 LYS A CA 1
ATOM 656 C C . LYS A 1 83 ? -20.860 5.759 16.145 1.00 91.44 83 LYS A C 1
ATOM 658 O O . LYS A 1 83 ? -22.051 5.914 15.883 1.00 91.44 83 LYS A O 1
ATOM 663 N N . THR A 1 84 ? -19.874 6.367 15.485 1.00 90.38 84 THR A N 1
ATOM 664 C CA . THR A 1 84 ? -20.069 7.328 14.390 1.00 90.38 84 THR A CA 1
ATOM 665 C C . THR A 1 84 ? -20.080 6.674 13.009 1.00 90.38 84 THR A C 1
ATOM 667 O O . THR A 1 84 ? -20.310 7.362 12.018 1.00 90.38 84 THR A O 1
ATOM 670 N N . VAL A 1 85 ? -19.851 5.358 12.919 1.00 89.19 85 VAL A N 1
ATOM 671 C CA . VAL A 1 85 ? -19.869 4.635 11.645 1.00 89.19 85 VAL A CA 1
ATOM 672 C C . VAL A 1 85 ? -21.305 4.509 11.144 1.00 89.19 85 VAL A C 1
ATOM 674 O O . VAL A 1 85 ? -22.158 3.898 11.790 1.00 89.19 85 VAL A O 1
ATOM 677 N N . GLU A 1 86 ? -21.559 5.064 9.963 1.00 90.25 86 GLU A N 1
ATOM 678 C CA . GLU A 1 86 ? -22.830 4.911 9.261 1.00 90.25 86 GLU A CA 1
ATOM 679 C C . GLU A 1 86 ? -22.951 3.486 8.707 1.00 90.25 86 GLU A C 1
ATOM 681 O O . GLU A 1 86 ? -22.090 3.007 7.964 1.00 90.25 86 GLU A O 1
ATOM 686 N N . CYS A 1 87 ? -24.028 2.798 9.081 1.00 90.62 87 CYS A N 1
ATOM 687 C CA . CYS A 1 87 ? -24.401 1.505 8.518 1.00 90.62 87 CYS A CA 1
ATOM 688 C C . CYS A 1 87 ? -25.588 1.711 7.574 1.00 90.62 87 CYS A C 1
ATOM 690 O O . CYS A 1 87 ? -26.482 2.496 7.872 1.00 90.62 87 CYS A O 1
ATOM 692 N N . LEU A 1 88 ? -25.624 0.980 6.456 1.00 90.44 88 LEU A N 1
ATOM 693 C CA . LEU A 1 88 ? -26.764 1.032 5.529 1.00 90.44 88 LEU A CA 1
ATOM 694 C C . LEU A 1 88 ? -28.061 0.527 6.182 1.00 90.44 88 LEU A C 1
ATOM 696 O O . LEU A 1 88 ? -29.149 0.967 5.822 1.00 90.44 88 LEU A O 1
ATOM 700 N N . LEU A 1 89 ? -27.935 -0.404 7.132 1.00 92.56 89 LEU A N 1
ATOM 701 C CA . LEU A 1 89 ? -29.029 -1.045 7.851 1.00 92.56 89 LEU A CA 1
ATOM 702 C C . LEU A 1 89 ? -28.764 -0.971 9.360 1.00 92.56 89 LEU A C 1
ATOM 704 O O . LEU A 1 89 ? -27.700 -1.372 9.837 1.00 92.56 89 LEU A O 1
ATOM 708 N N . GLU A 1 90 ? -29.755 -0.524 10.134 1.00 93.31 90 GLU A N 1
ATOM 709 C CA . GLU A 1 90 ? -29.662 -0.485 11.604 1.00 93.31 90 GLU A CA 1
ATOM 710 C C . GLU A 1 90 ? -29.559 -1.893 12.222 1.00 93.31 90 GLU A C 1
ATOM 712 O O . GLU A 1 90 ? -28.924 -2.076 13.262 1.00 93.31 90 GLU A O 1
ATOM 717 N N . SER A 1 91 ? -30.107 -2.918 11.557 1.00 92.19 91 SER A N 1
ATOM 718 C CA . SER A 1 91 ? -29.943 -4.323 11.963 1.00 92.19 91 SER A CA 1
ATOM 719 C C . SER A 1 91 ? -28.481 -4.770 11.936 1.00 92.19 91 SER A C 1
ATOM 721 O O . SER A 1 91 ? -28.031 -5.498 12.826 1.00 92.19 91 SER A O 1
ATOM 723 N N . ASP A 1 92 ? -27.72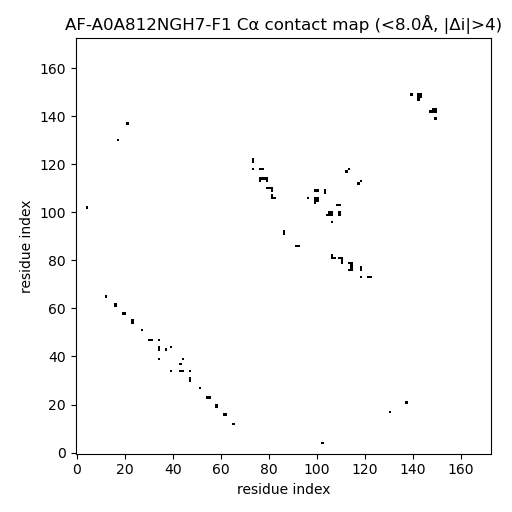7 -4.309 10.938 1.00 91.31 92 ASP A N 1
ATOM 724 C CA . ASP A 1 92 ? -26.312 -4.640 10.787 1.00 91.31 92 ASP A CA 1
ATOM 725 C C . ASP A 1 92 ? -25.502 -3.927 11.863 1.00 91.31 92 ASP A C 1
ATOM 727 O O . ASP A 1 92 ? -24.643 -4.539 12.496 1.00 91.31 92 ASP A O 1
ATOM 731 N N . ARG A 1 93 ? -25.845 -2.665 12.153 1.00 91.00 93 ARG A N 1
ATOM 732 C CA . ARG A 1 93 ? -25.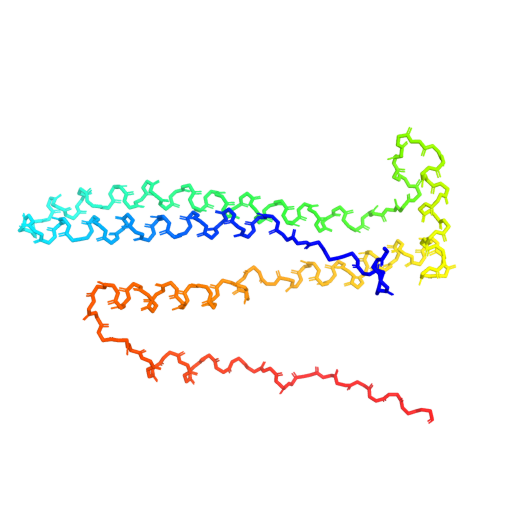239 -1.902 13.247 1.00 91.00 93 ARG A CA 1
ATOM 733 C C . ARG A 1 93 ? -25.409 -2.610 14.588 1.00 91.00 93 ARG A C 1
ATOM 735 O O . ARG A 1 93 ? -24.423 -2.809 15.295 1.00 91.00 93 ARG A O 1
ATOM 742 N N . ALA A 1 94 ? -26.630 -3.033 14.920 1.00 93.38 94 ALA A N 1
ATOM 743 C CA . ALA A 1 94 ? -26.913 -3.754 16.160 1.00 93.38 94 ALA A CA 1
ATOM 744 C C . ALA A 1 94 ? -26.135 -5.078 16.239 1.00 93.38 94 ALA A C 1
ATOM 746 O O . ALA A 1 94 ? -25.535 -5.388 17.269 1.00 93.38 94 ALA A O 1
ATOM 747 N N . SER A 1 95 ? -26.079 -5.821 15.131 1.00 92.12 95 SER A N 1
ATOM 748 C CA . SER A 1 95 ? -25.357 -7.095 15.044 1.00 92.12 95 SER A CA 1
ATOM 749 C C . SER A 1 95 ? -23.845 -6.917 15.215 1.00 92.12 95 SER A C 1
ATOM 751 O O . SER A 1 95 ? -23.211 -7.652 15.973 1.00 92.12 95 SER A O 1
ATOM 753 N N . ILE A 1 96 ? -23.261 -5.905 14.566 1.00 91.31 96 ILE A N 1
ATOM 754 C CA . ILE A 1 96 ? -21.840 -5.565 14.689 1.00 91.31 96 ILE A CA 1
ATOM 755 C C . ILE A 1 96 ? -21.529 -5.101 16.116 1.00 91.31 96 ILE A C 1
ATOM 757 O O . ILE A 1 96 ? -20.572 -5.584 16.713 1.00 91.31 96 ILE A O 1
ATOM 761 N N . HIS A 1 97 ? -22.343 -4.219 16.703 1.00 93.00 97 HIS A N 1
ATOM 762 C CA . HIS A 1 97 ? -22.150 -3.747 18.078 1.00 93.00 97 HIS A CA 1
ATOM 763 C C . HIS A 1 97 ? -22.241 -4.888 19.103 1.00 93.00 97 HIS A C 1
ATOM 765 O O . HIS A 1 97 ? -21.450 -4.917 20.051 1.00 93.00 97 HIS A O 1
ATOM 771 N N . ALA A 1 98 ? -23.155 -5.843 18.904 1.00 91.88 98 ALA A N 1
ATOM 772 C CA . ALA A 1 98 ? -23.275 -7.032 19.744 1.00 91.88 98 ALA A CA 1
ATOM 773 C C . ALA A 1 98 ? -22.035 -7.933 19.624 1.00 91.88 98 ALA A C 1
ATOM 775 O O . ALA A 1 98 ? -21.477 -8.351 20.639 1.00 91.88 98 ALA A O 1
ATOM 776 N N . ALA A 1 99 ? -21.552 -8.172 18.401 1.00 90.88 99 ALA A N 1
ATOM 777 C CA . ALA A 1 99 ? -20.338 -8.950 18.166 1.00 90.88 99 ALA A CA 1
ATOM 778 C C . ALA A 1 99 ? -19.094 -8.280 18.773 1.00 90.88 99 ALA A C 1
ATOM 780 O O . ALA A 1 99 ? -18.323 -8.927 19.480 1.00 90.88 99 ALA A O 1
ATOM 781 N N . LEU A 1 100 ? -18.926 -6.970 18.568 1.00 90.38 100 LEU A N 1
ATOM 782 C CA . LEU A 1 100 ? -17.818 -6.204 19.141 1.00 90.38 100 LEU A CA 1
ATOM 783 C C . LEU A 1 100 ? -17.852 -6.215 20.669 1.00 90.38 100 LEU A C 1
ATOM 785 O O . LEU A 1 100 ? -16.821 -6.452 21.293 1.00 90.38 100 LEU A O 1
ATOM 789 N N . SER A 1 101 ? -19.030 -6.033 21.268 1.00 93.44 101 SER A N 1
ATOM 790 C CA . SER A 1 101 ? -19.202 -6.147 22.721 1.00 93.44 101 SER A CA 1
ATOM 791 C C . SER A 1 101 ? -18.854 -7.549 23.221 1.00 93.44 101 SER A C 1
ATOM 793 O O . SER A 1 101 ? -18.187 -7.685 24.239 1.00 93.44 101 SER A O 1
ATOM 795 N N . SER A 1 102 ? -19.223 -8.598 22.482 1.00 91.06 102 SER A N 1
ATOM 796 C CA . SER A 1 102 ? -18.867 -9.975 22.837 1.00 91.06 102 SER A CA 1
ATOM 797 C C . SER A 1 102 ? -17.363 -10.252 22.759 1.00 91.06 102 SER A C 1
ATOM 799 O O . SER A 1 102 ? -16.873 -11.063 23.541 1.00 91.06 102 SER A O 1
ATOM 801 N N . TRP A 1 103 ? -16.634 -9.645 21.819 1.00 89.81 103 TRP A N 1
ATOM 802 C CA . TRP A 1 103 ? -15.203 -9.914 21.620 1.00 89.81 103 TRP A CA 1
ATOM 803 C C . TRP A 1 103 ? -14.291 -9.026 22.466 1.00 89.81 103 TRP A C 1
ATOM 805 O O . TRP A 1 103 ? -13.259 -9.485 22.945 1.00 89.81 103 TRP A O 1
ATOM 815 N N . TYR A 1 104 ? -14.664 -7.759 22.643 1.00 89.69 104 TYR A N 1
ATOM 816 C CA . TYR A 1 104 ? -13.842 -6.737 23.298 1.00 89.69 104 TYR A CA 1
ATOM 817 C C . TYR A 1 104 ? -14.415 -6.292 24.655 1.00 89.69 104 TYR A C 1
ATOM 819 O O . TYR A 1 104 ? -13.880 -5.388 25.298 1.00 89.69 104 TYR A O 1
ATOM 827 N N . GLY A 1 105 ? -15.510 -6.910 25.104 1.00 93.06 105 GLY A N 1
ATOM 828 C CA . GLY A 1 105 ? -16.239 -6.577 26.330 1.00 93.06 105 GLY A CA 1
ATOM 829 C C . GLY A 1 105 ? -17.181 -5.382 26.168 1.00 93.06 105 GLY A C 1
ATOM 830 O O . GLY A 1 105 ? -18.284 -5.382 26.709 1.00 93.06 105 GLY A O 1
ATOM 831 N N . SER A 1 106 ? -16.782 -4.374 25.393 1.00 94.50 106 SER A N 1
ATOM 832 C CA . SER A 1 106 ? -17.616 -3.221 25.059 1.00 94.50 106 SER A CA 1
ATOM 833 C C . SER A 1 106 ? -17.238 -2.643 23.695 1.00 94.50 106 SER A C 1
ATOM 835 O O . SER A 1 106 ? -16.140 -2.859 23.177 1.00 94.50 106 SER A O 1
ATOM 837 N N . VAL A 1 107 ? -18.153 -1.867 23.118 1.00 94.06 107 VAL A N 1
ATOM 838 C CA . VAL A 1 107 ? -17.898 -1.112 21.883 1.00 94.06 107 VAL A CA 1
ATOM 839 C C . VAL A 1 107 ? -16.809 -0.049 22.085 1.00 94.06 107 VAL A C 1
ATOM 841 O O . VAL A 1 107 ? -15.998 0.183 21.191 1.00 94.06 107 VAL A O 1
ATOM 844 N N . ASP A 1 108 ? -16.752 0.563 23.269 1.00 94.69 108 ASP A N 1
ATOM 845 C CA . ASP A 1 108 ? -15.759 1.591 23.595 1.00 94.69 108 ASP A CA 1
ATOM 846 C C . ASP A 1 108 ? -14.342 1.007 23.696 1.00 94.69 108 ASP A C 1
ATOM 848 O O . ASP A 1 108 ? -13.400 1.585 23.151 1.00 94.69 108 ASP A O 1
ATOM 852 N N . ASN A 1 109 ? -14.204 -0.194 24.270 1.00 93.25 109 ASN A N 1
ATOM 853 C CA . ASN A 1 109 ? -12.932 -0.919 24.324 1.00 93.25 109 ASN A CA 1
ATOM 854 C C . ASN A 1 109 ? -12.404 -1.240 22.921 1.00 93.25 109 ASN A C 1
ATOM 856 O O . ASN A 1 109 ? -11.197 -1.211 22.687 1.00 93.25 109 ASN A O 1
ATOM 860 N N . PHE A 1 110 ? -13.296 -1.538 21.970 1.00 92.19 110 PHE A N 1
ATOM 861 C CA . PHE A 1 110 ? -12.897 -1.731 20.579 1.00 92.19 110 PHE A CA 1
ATOM 862 C C . PHE A 1 110 ? -12.377 -0.429 19.956 1.00 92.19 110 PHE A C 1
ATOM 864 O O . PHE A 1 110 ? -11.310 -0.437 19.343 1.00 92.19 110 PHE A O 1
ATOM 871 N N . SER A 1 111 ? -13.074 0.698 20.142 1.00 94.19 111 SER A N 1
ATOM 872 C CA . SER A 1 111 ? -12.598 2.007 19.672 1.00 94.19 111 SER A CA 1
ATOM 873 C C . SER A 1 111 ? -11.222 2.354 20.265 1.00 94.19 111 SER A C 1
ATOM 875 O O . SER A 1 111 ? -10.336 2.810 19.541 1.00 94.19 111 SER A O 1
ATOM 877 N N . GLU A 1 112 ? -10.996 2.084 21.554 1.00 94.31 112 GLU A N 1
ATOM 878 C CA . GLU A 1 112 ? -9.698 2.284 22.210 1.00 94.31 112 GLU A CA 1
ATOM 879 C C . GLU A 1 112 ? -8.611 1.346 21.660 1.00 94.31 112 GLU A C 1
ATOM 881 O O . GLU A 1 112 ? -7.505 1.791 21.334 1.00 94.31 112 GLU A O 1
ATOM 886 N N . TYR A 1 113 ? -8.938 0.066 21.459 1.00 91.06 113 TYR A N 1
ATOM 887 C CA . TYR A 1 113 ? -8.045 -0.908 20.830 1.00 91.06 113 TYR A CA 1
ATOM 888 C C . TYR A 1 113 ? -7.610 -0.468 19.422 1.00 91.06 113 TYR A C 1
ATOM 890 O O . TYR A 1 113 ? -6.434 -0.583 19.057 1.00 91.06 113 TYR A O 1
ATOM 898 N N . VAL A 1 114 ? -8.545 0.071 18.633 1.00 91.56 114 VAL A N 1
ATOM 899 C CA . VAL A 1 114 ? -8.269 0.559 17.277 1.00 91.56 114 VAL A CA 1
ATOM 900 C C . VAL A 1 114 ? -7.355 1.792 17.299 1.00 91.56 114 VAL A C 1
ATOM 902 O O . VAL A 1 114 ? -6.396 1.855 16.524 1.00 91.56 114 VAL A O 1
ATOM 905 N N . ARG A 1 115 ? -7.602 2.745 18.209 1.00 91.50 115 ARG A N 1
ATOM 906 C CA . ARG A 1 115 ? -6.806 3.980 18.355 1.00 91.50 115 ARG A CA 1
ATOM 907 C C . ARG A 1 115 ? -5.393 3.733 18.886 1.00 91.50 115 ARG A C 1
ATOM 909 O O . ARG A 1 115 ? -4.476 4.467 18.519 1.00 91.50 115 ARG A O 1
ATOM 916 N N . GLY A 1 116 ? -5.215 2.732 19.747 1.00 90.06 116 GLY A N 1
ATOM 917 C CA . GLY A 1 116 ? -3.938 2.425 20.391 1.00 90.06 116 GLY A CA 1
ATOM 918 C C . GLY A 1 116 ? -3.194 1.259 19.723 1.00 90.06 116 GLY A C 1
ATOM 919 O O . GLY A 1 116 ? -2.456 1.484 18.758 1.00 90.06 116 GLY A O 1
ATOM 920 N N . PRO A 1 117 ? -3.338 0.019 20.231 1.00 87.38 117 PRO A N 1
ATOM 921 C CA . PRO A 1 117 ? -2.598 -1.155 19.760 1.00 87.38 117 PRO A CA 1
ATOM 922 C C . PRO A 1 117 ? -2.635 -1.353 18.242 1.00 87.38 117 PRO A C 1
ATOM 924 O O . PRO A 1 117 ? -1.588 -1.490 17.610 1.00 87.38 117 PRO A O 1
ATOM 927 N N . PHE A 1 118 ? -3.822 -1.296 17.635 1.00 85.12 118 PHE A N 1
ATOM 928 C CA . PHE A 1 118 ? -3.974 -1.533 16.201 1.00 85.12 118 PHE A CA 1
ATOM 929 C C . PHE A 1 118 ? -3.340 -0.423 15.356 1.00 85.12 118 PHE A C 1
ATOM 931 O O . PHE A 1 118 ? -2.680 -0.709 14.358 1.00 85.12 118 PHE A O 1
ATOM 938 N N . ARG A 1 119 ? -3.471 0.847 15.764 1.00 84.56 119 ARG A N 1
ATOM 939 C CA . ARG A 1 119 ? -2.789 1.976 15.111 1.00 84.56 119 ARG A CA 1
ATOM 940 C C . ARG A 1 119 ? -1.277 1.795 15.138 1.00 84.56 119 ARG A C 1
ATOM 942 O O . ARG A 1 119 ? -0.610 2.041 14.133 1.00 84.56 119 ARG A O 1
ATOM 949 N N . ASN A 1 120 ? -0.743 1.350 16.272 1.00 82.12 120 ASN A N 1
ATOM 950 C CA . ASN A 1 120 ? 0.681 1.088 16.415 1.00 82.12 120 ASN A CA 1
ATOM 951 C C . ASN A 1 120 ? 1.119 -0.053 15.492 1.00 82.12 120 ASN A C 1
ATOM 953 O O . ASN A 1 120 ? 2.112 0.109 14.788 1.00 82.12 120 ASN A O 1
ATOM 957 N N . GLU A 1 121 ? 0.368 -1.151 15.415 1.00 80.19 121 GLU A N 1
ATOM 958 C CA . GLU A 1 121 ? 0.640 -2.256 14.485 1.00 80.19 121 GLU A CA 1
ATOM 959 C C . GLU A 1 121 ? 0.557 -1.806 13.012 1.00 80.19 121 GLU A C 1
ATOM 961 O O . GLU A 1 121 ? 1.468 -2.069 12.223 1.00 80.19 121 GLU A O 1
ATOM 966 N N . ALA A 1 122 ? -0.477 -1.048 12.638 1.00 74.12 122 ALA A N 1
ATOM 967 C CA . ALA A 1 122 ? -0.668 -0.523 11.284 1.00 74.12 122 ALA A CA 1
ATOM 968 C C . ALA A 1 122 ? 0.416 0.499 10.887 1.00 74.12 122 ALA A C 1
ATOM 970 O O . ALA A 1 122 ? 0.876 0.529 9.739 1.00 74.12 122 ALA A O 1
ATOM 971 N N . GLY A 1 123 ? 0.863 1.320 11.840 1.00 68.44 123 GLY A N 1
ATOM 972 C CA . GLY A 1 123 ? 1.984 2.243 11.683 1.00 68.44 123 GLY A CA 1
ATOM 973 C C . GLY A 1 123 ? 3.303 1.507 11.473 1.00 68.44 123 GLY A C 1
ATOM 974 O O . GLY A 1 123 ? 3.995 1.760 10.479 1.00 68.44 123 GLY A O 1
ATOM 975 N N . HIS A 1 124 ? 3.595 0.542 12.348 1.00 65.81 124 HIS A N 1
ATOM 976 C CA . HIS A 1 124 ? 4.823 -0.255 12.343 1.00 65.81 124 HIS A CA 1
ATOM 977 C C . HIS A 1 124 ? 4.876 -1.327 11.259 1.00 65.81 124 HIS A C 1
ATOM 979 O O . HIS A 1 124 ? 5.962 -1.851 11.026 1.00 65.81 124 HIS A O 1
ATOM 985 N N . GLY A 1 125 ? 3.770 -1.635 10.573 1.00 60.22 125 GLY A N 1
ATOM 986 C CA . GLY A 1 125 ? 3.758 -2.498 9.393 1.00 60.22 125 GLY A CA 1
ATOM 987 C C . GLY A 1 125 ? 4.738 -1.972 8.344 1.00 60.22 125 GLY A C 1
ATOM 988 O O . GLY A 1 125 ? 4.408 -1.081 7.549 1.00 60.22 125 GLY A O 1
ATOM 989 N N . ARG A 1 126 ? 5.981 -2.463 8.396 1.00 55.75 126 ARG A N 1
ATOM 990 C CA . ARG A 1 126 ? 7.086 -2.025 7.552 1.00 55.75 126 ARG A CA 1
ATOM 991 C C . ARG A 1 126 ? 6.761 -2.467 6.141 1.00 55.75 126 ARG A C 1
ATOM 993 O O . ARG A 1 126 ? 6.777 -3.654 5.837 1.00 55.75 126 ARG A O 1
ATOM 1000 N N . PHE A 1 127 ? 6.486 -1.486 5.282 1.00 51.25 127 PHE A N 1
ATOM 1001 C CA . PHE A 1 127 ? 6.290 -1.686 3.846 1.00 51.25 127 PHE A CA 1
ATOM 1002 C C . PHE A 1 127 ? 7.403 -2.597 3.299 1.00 51.25 127 PHE A C 1
ATOM 1004 O O . PHE A 1 127 ? 7.128 -3.531 2.570 1.00 51.25 127 PHE A O 1
ATOM 1011 N N . PHE A 1 128 ? 8.635 -2.425 3.781 1.00 47.44 128 PHE A N 1
ATOM 1012 C CA . PHE A 1 128 ? 9.815 -3.183 3.375 1.00 47.44 128 PHE A CA 1
ATOM 1013 C C . PHE A 1 128 ? 9.972 -4.604 3.932 1.00 47.44 128 PHE A C 1
ATOM 1015 O O . PHE A 1 128 ? 10.858 -5.287 3.442 1.00 47.44 128 PHE A O 1
ATOM 1022 N N . ASP A 1 129 ? 9.166 -5.090 4.882 1.00 49.25 129 ASP A N 1
ATOM 1023 C CA . ASP A 1 129 ? 9.403 -6.429 5.461 1.00 49.25 129 ASP A CA 1
ATOM 1024 C C . ASP A 1 129 ? 8.812 -7.566 4.603 1.00 49.25 129 ASP A C 1
ATOM 1026 O O . ASP A 1 129 ? 9.289 -8.695 4.674 1.00 49.25 129 ASP A O 1
ATOM 1030 N N . SER A 1 130 ? 7.821 -7.287 3.742 1.00 50.66 130 SER A N 1
ATOM 1031 C CA . SER A 1 130 ? 7.216 -8.295 2.842 1.00 50.66 130 SER A CA 1
ATOM 1032 C C . SER A 1 130 ? 7.812 -8.341 1.430 1.00 50.66 130 SER A C 1
ATOM 1034 O O . SER A 1 130 ? 7.669 -9.347 0.742 1.00 50.66 130 SER A O 1
ATOM 1036 N N . TYR A 1 131 ? 8.524 -7.302 0.985 1.00 51.84 131 TYR A N 1
ATOM 1037 C CA . TYR A 1 131 ? 9.163 -7.302 -0.338 1.00 51.84 131 TYR A CA 1
ATOM 1038 C C . TYR A 1 131 ? 10.467 -8.116 -0.484 1.00 51.84 131 TYR A C 1
ATOM 1040 O O . TYR A 1 131 ? 10.727 -8.554 -1.606 1.00 51.84 131 TYR A O 1
ATOM 1048 N N . PRO A 1 132 ? 11.306 -8.364 0.548 1.00 54.25 132 PRO A N 1
ATOM 1049 C CA . PRO A 1 132 ? 12.645 -8.886 0.324 1.00 54.25 132 PRO A CA 1
ATOM 1050 C C . PRO A 1 132 ? 12.608 -10.355 -0.079 1.00 54.25 132 PRO A C 1
ATOM 1052 O O . PRO A 1 132 ? 13.447 -10.760 -0.869 1.00 54.25 132 PRO A O 1
ATOM 1055 N N . VAL A 1 133 ? 11.623 -11.141 0.374 1.00 54.41 133 VAL A N 1
ATOM 1056 C CA . VAL A 1 133 ? 11.541 -12.579 0.059 1.00 54.41 133 VAL A CA 1
ATOM 1057 C C . VAL A 1 133 ? 11.083 -12.806 -1.384 1.00 54.41 133 VAL A C 1
ATOM 1059 O O . VAL A 1 133 ? 11.695 -13.580 -2.117 1.00 54.41 133 VAL A O 1
ATO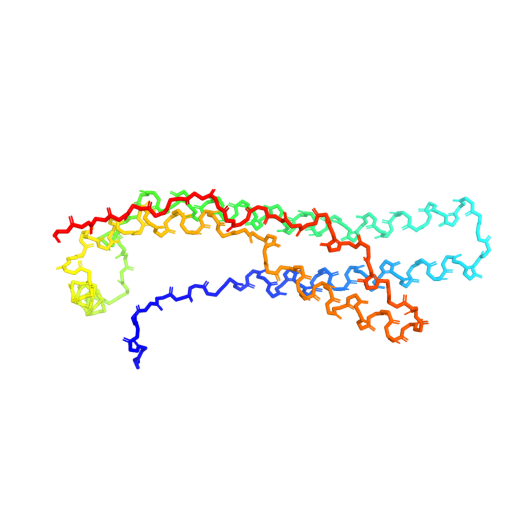M 1062 N N . THR A 1 134 ? 10.060 -12.079 -1.836 1.00 54.06 134 THR A N 1
ATOM 1063 C CA . THR A 1 134 ? 9.562 -12.150 -3.219 1.00 54.06 134 THR A CA 1
ATOM 1064 C C . THR A 1 134 ? 10.565 -11.550 -4.199 1.00 54.06 134 THR A C 1
ATOM 1066 O O . THR A 1 134 ? 10.776 -12.103 -5.276 1.00 54.06 134 THR A O 1
ATOM 1069 N N . PHE A 1 135 ? 11.248 -10.468 -3.807 1.00 55.16 135 PHE A N 1
ATOM 1070 C CA . PHE A 1 135 ? 12.356 -9.899 -4.571 1.00 55.16 135 PHE A CA 1
ATOM 1071 C C . PHE A 1 135 ? 13.533 -10.878 -4.675 1.00 55.16 135 PHE A C 1
ATOM 1073 O O . PHE A 1 135 ? 14.076 -11.035 -5.762 1.00 55.16 135 PHE A O 1
ATOM 1080 N N . LEU A 1 136 ? 13.894 -11.591 -3.598 1.00 55.94 136 LEU A N 1
ATOM 1081 C CA . LEU A 1 136 ? 14.963 -12.598 -3.633 1.00 55.94 136 LEU A CA 1
ATOM 1082 C C . LEU A 1 136 ? 14.594 -13.807 -4.497 1.00 55.94 136 LEU A C 1
ATOM 1084 O O . LEU A 1 136 ? 15.446 -14.322 -5.214 1.00 55.94 136 LEU A O 1
ATOM 1088 N N . ASN A 1 137 ? 13.344 -14.269 -4.436 1.00 60.28 137 ASN A N 1
ATOM 1089 C CA . ASN A 1 137 ? 12.870 -15.386 -5.255 1.00 60.28 137 ASN A CA 1
ATOM 1090 C C . ASN A 1 137 ? 12.808 -15.001 -6.735 1.00 60.28 137 ASN A C 1
ATOM 1092 O O . ASN A 1 137 ? 13.267 -15.760 -7.581 1.00 60.28 137 ASN A O 1
ATOM 1096 N N . CYS A 1 138 ? 12.338 -13.790 -7.036 1.00 53.03 138 CYS A N 1
ATOM 1097 C CA . CYS A 1 138 ? 12.373 -13.222 -8.378 1.00 53.03 138 CYS A CA 1
ATOM 1098 C C . CYS A 1 138 ? 13.813 -13.042 -8.879 1.00 53.03 138 CYS A C 1
ATOM 1100 O O . CYS A 1 138 ? 14.129 -13.450 -9.988 1.00 53.03 138 CYS A O 1
ATOM 1102 N N . TYR A 1 139 ? 14.712 -12.504 -8.052 1.00 58.44 139 TYR A N 1
ATOM 1103 C CA . TYR A 1 139 ? 16.131 -12.373 -8.378 1.00 58.44 139 TYR A CA 1
ATOM 1104 C C . TYR A 1 139 ? 16.783 -13.737 -8.625 1.00 58.44 139 TYR A C 1
ATOM 1106 O O . TYR A 1 139 ? 17.542 -13.886 -9.573 1.00 58.44 139 TYR A O 1
ATOM 1114 N N . ASN A 1 140 ? 16.461 -14.752 -7.819 1.00 61.09 140 ASN A N 1
ATOM 1115 C CA . ASN A 1 140 ? 16.977 -16.105 -8.006 1.00 61.09 140 ASN A CA 1
ATOM 1116 C C . ASN A 1 140 ? 16.438 -16.763 -9.278 1.00 61.09 140 ASN A C 1
ATOM 1118 O O . ASN A 1 140 ? 17.220 -17.406 -9.976 1.00 61.09 140 ASN A O 1
ATOM 1122 N N . GLU A 1 141 ? 15.160 -16.580 -9.616 1.00 62.72 141 GLU A N 1
ATOM 1123 C CA . GLU A 1 141 ? 14.627 -17.086 -10.884 1.00 62.72 141 GLU A CA 1
ATOM 1124 C C . GLU A 1 141 ? 15.133 -16.297 -12.092 1.00 62.72 141 GLU A C 1
ATOM 1126 O O . GLU A 1 141 ? 15.428 -16.884 -13.127 1.00 62.72 141 GLU A O 1
ATOM 1131 N N . LEU A 1 142 ? 15.380 -14.995 -11.955 1.00 55.12 142 LEU A N 1
ATOM 1132 C CA . LEU A 1 142 ? 16.102 -14.218 -12.959 1.00 55.12 142 LEU A CA 1
ATOM 1133 C C . LEU A 1 142 ? 17.556 -14.694 -13.093 1.00 55.12 142 LEU A C 1
ATOM 1135 O O . LEU A 1 142 ? 18.055 -14.851 -14.197 1.00 55.12 142 LEU A O 1
ATOM 1139 N N . CYS A 1 143 ? 18.258 -15.020 -12.011 1.00 59.47 143 CYS A N 1
ATOM 1140 C CA . CYS A 1 143 ? 19.582 -15.628 -12.131 1.00 59.47 143 CYS A CA 1
ATOM 1141 C C . CYS A 1 143 ? 19.517 -17.004 -12.815 1.00 59.47 143 CYS A C 1
ATOM 1143 O O . CYS A 1 143 ? 20.396 -17.325 -13.612 1.00 59.47 143 CYS A O 1
ATOM 1145 N N . ARG A 1 144 ? 18.467 -17.794 -12.553 1.00 64.38 144 ARG A N 1
ATOM 1146 C CA . ARG A 1 144 ? 18.271 -19.135 -13.120 1.00 64.38 144 ARG A CA 1
ATOM 1147 C C . ARG A 1 144 ? 17.922 -19.106 -14.609 1.00 64.38 144 ARG A C 1
ATOM 1149 O O . ARG A 1 144 ? 18.603 -19.762 -15.391 1.00 64.38 144 ARG A O 1
ATOM 1156 N N . VAL A 1 145 ? 16.900 -18.343 -14.999 1.00 64.88 145 VAL A N 1
ATOM 1157 C CA . VAL A 1 145 ? 16.439 -18.193 -16.392 1.00 64.88 145 VAL A CA 1
ATOM 1158 C C . VAL A 1 145 ? 17.542 -17.606 -17.274 1.00 64.88 145 VAL A C 1
ATOM 1160 O O . VAL A 1 145 ? 17.640 -17.949 -18.448 1.00 64.88 145 VAL A O 1
ATOM 1163 N N . TRP A 1 146 ? 18.411 -16.770 -16.704 1.00 53.00 146 TRP A N 1
ATOM 1164 C CA . TRP A 1 146 ? 19.446 -16.051 -17.444 1.00 53.00 146 TRP A CA 1
ATOM 1165 C C . TRP A 1 146 ? 20.862 -16.633 -17.264 1.00 53.00 146 TRP A C 1
ATOM 1167 O O . TRP A 1 146 ? 21.834 -16.012 -17.688 1.00 53.00 146 TRP A O 1
ATOM 1177 N N . GLY A 1 147 ? 21.004 -17.815 -16.647 1.00 59.31 147 GLY A N 1
ATOM 1178 C CA . GLY A 1 147 ? 22.280 -18.543 -16.546 1.00 59.31 147 GLY A CA 1
ATOM 1179 C C . GLY A 1 147 ? 23.364 -17.876 -15.682 1.00 59.31 147 GLY A C 1
ATOM 1180 O O . GLY A 1 147 ? 24.541 -18.219 -15.793 1.00 59.31 147 GLY A O 1
ATOM 1181 N N . LEU A 1 148 ? 22.999 -16.926 -14.817 1.00 49.00 148 LEU A N 1
ATOM 1182 C CA . LEU A 1 148 ? 23.921 -16.235 -13.913 1.00 49.00 148 LEU A CA 1
ATOM 1183 C C . LEU A 1 148 ? 24.133 -17.061 -12.632 1.00 49.00 148 LEU A C 1
ATOM 1185 O O . LEU A 1 148 ? 23.178 -17.499 -11.989 1.00 49.00 148 LEU A O 1
ATOM 1189 N N . ARG A 1 149 ? 25.393 -17.251 -12.205 1.00 49.97 149 ARG A N 1
ATOM 1190 C CA . ARG A 1 149 ? 25.702 -17.885 -10.908 1.00 49.97 149 ARG A CA 1
ATOM 1191 C C . ARG A 1 149 ? 25.143 -17.025 -9.767 1.00 49.97 149 ARG A C 1
ATOM 1193 O O . ARG A 1 149 ? 25.570 -15.890 -9.574 1.00 49.97 149 ARG A O 1
ATOM 1200 N N . SER A 1 150 ? 24.209 -17.586 -8.998 1.00 47.38 150 SER A N 1
ATOM 1201 C CA . SER A 1 150 ? 23.617 -16.950 -7.814 1.00 47.38 150 SER A CA 1
ATOM 1202 C C . SER A 1 150 ? 24.694 -16.672 -6.751 1.00 47.38 150 SER A C 1
ATOM 1204 O O . SER A 1 150 ? 25.303 -17.596 -6.207 1.00 47.38 150 SER A O 1
ATOM 1206 N N . TYR A 1 151 ? 24.936 -15.395 -6.435 1.00 47.09 151 TYR A N 1
ATOM 1207 C CA . TYR A 1 151 ? 25.826 -14.968 -5.348 1.00 47.09 151 TYR A CA 1
ATOM 1208 C C . TYR A 1 151 ? 25.116 -15.118 -3.990 1.00 47.09 151 TYR A C 1
ATOM 1210 O O . TYR A 1 151 ? 24.749 -14.145 -3.337 1.00 47.09 151 TYR A O 1
ATOM 1218 N N . ARG A 1 152 ? 24.930 -16.362 -3.533 1.00 48.59 152 ARG A N 1
ATOM 1219 C CA . ARG A 1 152 ? 24.310 -16.687 -2.230 1.00 48.59 152 ARG A CA 1
ATOM 1220 C C . ARG A 1 152 ? 25.099 -16.202 -0.996 1.00 48.59 152 ARG A C 1
ATOM 1222 O O . ARG A 1 152 ? 24.561 -16.245 0.104 1.00 48.59 152 ARG A O 1
ATOM 1229 N N . GLY A 1 153 ? 26.356 -15.770 -1.140 1.00 42.91 153 GLY A N 1
ATOM 1230 C CA . GLY A 1 153 ? 27.308 -15.723 -0.017 1.00 42.91 153 GLY A CA 1
ATOM 1231 C C . GLY A 1 153 ? 27.446 -14.418 0.779 1.00 42.91 153 GLY A C 1
ATOM 1232 O O . GLY A 1 153 ? 27.805 -14.482 1.950 1.00 42.91 153 GLY A O 1
ATOM 1233 N N . TYR A 1 154 ? 27.192 -13.236 0.205 1.00 37.12 154 TYR A N 1
ATOM 1234 C CA . TYR A 1 154 ? 27.755 -11.995 0.782 1.00 37.12 154 TYR A CA 1
ATOM 1235 C C . TYR A 1 154 ? 26.753 -10.999 1.378 1.00 37.12 154 TYR A C 1
ATOM 1237 O O . TYR A 1 154 ? 27.154 -10.144 2.164 1.00 37.12 154 TYR A O 1
ATOM 1245 N N . MET A 1 155 ? 25.457 -11.098 1.068 1.00 36.12 155 MET A N 1
ATOM 1246 C CA . MET A 1 155 ? 24.484 -10.079 1.504 1.00 36.12 155 MET A CA 1
ATOM 1247 C C . MET A 1 155 ? 23.796 -10.398 2.845 1.00 36.12 155 MET A C 1
ATOM 1249 O O . MET A 1 155 ? 23.217 -9.512 3.467 1.00 36.12 155 MET A O 1
ATOM 1253 N N . TRP A 1 156 ? 23.911 -11.637 3.338 1.00 39.59 156 TRP A N 1
ATOM 1254 C CA . TRP A 1 156 ? 23.275 -12.082 4.588 1.00 39.59 156 TRP A CA 1
ATOM 1255 C C . TRP A 1 156 ? 24.142 -11.923 5.848 1.00 39.59 156 TRP A C 1
ATOM 1257 O O . TRP A 1 156 ? 23.618 -12.011 6.955 1.00 39.59 156 TRP A O 1
ATOM 1267 N N . SER A 1 157 ? 25.443 -11.631 5.734 1.00 35.44 157 SER A N 1
ATOM 1268 C CA . SER A 1 157 ? 26.302 -11.436 6.916 1.00 35.44 157 SER A CA 1
ATOM 1269 C C . SER A 1 157 ? 26.187 -10.041 7.547 1.00 35.44 157 SER A C 1
ATOM 1271 O O . SER A 1 157 ? 26.572 -9.877 8.702 1.00 35.44 157 SER A O 1
ATOM 1273 N N . ARG A 1 158 ? 25.613 -9.048 6.845 1.00 36.91 158 ARG A N 1
ATOM 1274 C CA . ARG A 1 158 ? 25.416 -7.675 7.366 1.00 36.91 158 ARG A CA 1
ATOM 1275 C C . ARG A 1 158 ? 23.972 -7.283 7.673 1.00 36.91 158 ARG A C 1
ATOM 1277 O O . ARG A 1 158 ? 23.770 -6.295 8.366 1.00 36.91 15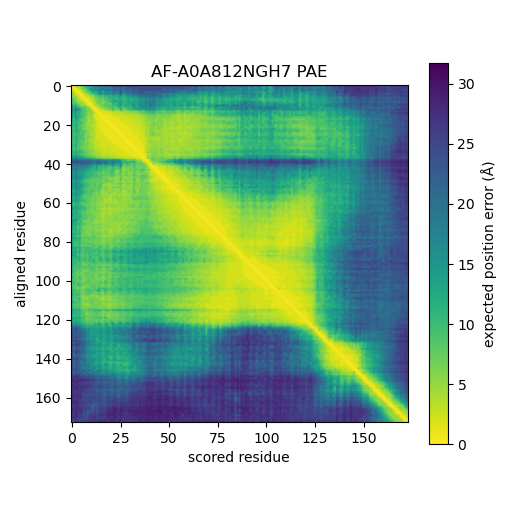8 ARG A O 1
ATOM 1284 N N . ILE A 1 159 ? 22.979 -8.064 7.246 1.00 38.09 159 ILE A N 1
ATOM 1285 C CA . ILE A 1 159 ? 21.571 -7.875 7.638 1.00 38.09 159 ILE A CA 1
ATOM 1286 C C . ILE A 1 159 ? 21.225 -8.902 8.723 1.00 38.09 159 ILE A C 1
ATOM 1288 O O . ILE A 1 159 ? 20.227 -9.607 8.667 1.00 38.09 159 ILE A O 1
ATOM 1292 N N . ARG A 1 160 ? 22.076 -9.004 9.749 1.00 34.97 160 ARG A N 1
ATOM 1293 C CA . ARG A 1 160 ? 21.637 -9.512 11.049 1.00 34.97 160 ARG A CA 1
ATOM 1294 C C . ARG A 1 160 ? 21.092 -8.301 11.799 1.00 34.97 160 ARG A C 1
ATOM 1296 O O . ARG A 1 160 ? 21.773 -7.695 12.619 1.00 34.97 160 ARG A O 1
ATOM 1303 N N . VAL A 1 161 ? 19.887 -7.881 11.411 1.00 38.00 161 VAL A N 1
ATOM 1304 C CA . VAL A 1 161 ? 19.104 -6.911 12.178 1.00 38.00 161 VAL A CA 1
ATOM 1305 C C . VAL A 1 161 ? 18.969 -7.489 13.577 1.00 38.00 161 VAL A C 1
ATOM 1307 O O . VAL A 1 161 ? 18.397 -8.563 13.757 1.00 38.00 161 VAL A O 1
ATOM 1310 N N . SER A 1 162 ? 19.556 -6.778 14.536 1.00 34.75 162 SER A N 1
ATOM 1311 C CA . SER A 1 162 ? 19.345 -6.923 15.970 1.00 34.75 162 SER A CA 1
ATOM 1312 C C . SER A 1 162 ? 17.848 -7.107 16.253 1.00 34.75 162 SER A C 1
ATOM 1314 O O . SER A 1 162 ? 17.079 -6.151 16.242 1.00 34.75 162 SER A O 1
ATOM 1316 N N . THR A 1 163 ? 17.416 -8.359 16.395 1.00 39.69 163 THR A N 1
ATOM 1317 C CA . THR A 1 163 ? 16.020 -8.762 16.657 1.00 39.69 163 THR A CA 1
ATOM 1318 C C . THR A 1 163 ? 15.881 -9.497 17.989 1.00 39.69 163 THR A C 1
ATOM 1320 O O . THR A 1 163 ? 14.828 -10.044 18.291 1.00 39.69 163 THR A O 1
ATOM 1323 N N . TYR A 1 164 ? 16.910 -9.441 18.837 1.00 36.88 164 TYR A N 1
ATOM 1324 C CA . TYR A 1 164 ? 16.850 -9.922 20.214 1.00 36.88 164 TYR A CA 1
ATOM 1325 C C . TYR A 1 164 ? 17.395 -8.845 21.139 1.00 36.88 164 TYR A C 1
ATOM 1327 O O . TYR A 1 164 ? 18.581 -8.808 21.450 1.00 36.88 164 TYR A O 1
ATOM 1335 N N . GLY A 1 165 ? 16.529 -7.926 21.543 1.00 36.94 165 GLY A N 1
ATOM 1336 C CA . GLY A 1 165 ? 16.908 -6.897 22.494 1.00 36.94 165 GLY A CA 1
ATOM 1337 C C . GLY A 1 165 ? 15.862 -5.812 22.587 1.00 36.94 165 GLY A C 1
ATOM 1338 O O . GLY A 1 165 ? 16.093 -4.727 22.076 1.00 36.94 165 GLY A O 1
ATOM 1339 N N . LEU A 1 166 ? 14.711 -6.130 23.186 1.00 35.38 166 LEU A N 1
ATOM 1340 C CA . LEU A 1 166 ? 14.078 -5.324 24.238 1.00 35.38 166 LEU A CA 1
ATOM 1341 C C . LEU A 1 166 ? 12.663 -5.845 24.549 1.00 35.38 166 LEU A C 1
ATOM 1343 O O . LEU A 1 166 ? 11.801 -5.904 23.680 1.00 35.38 166 LEU A O 1
ATOM 1347 N N . LEU A 1 167 ? 12.474 -6.141 25.842 1.00 32.69 167 LEU A N 1
ATOM 1348 C CA . LEU A 1 167 ? 11.224 -6.106 26.614 1.00 32.69 167 LEU A CA 1
ATOM 1349 C C . LEU A 1 167 ? 10.285 -7.328 26.560 1.00 32.69 167 LEU A C 1
ATOM 1351 O O . LEU A 1 167 ? 9.187 -7.290 26.016 1.00 32.69 167 LEU A O 1
ATOM 1355 N N . ARG A 1 168 ? 10.663 -8.363 27.326 1.00 32.59 168 ARG A N 1
ATOM 1356 C CA . ARG A 1 168 ? 9.734 -8.953 28.309 1.00 32.59 168 ARG A CA 1
ATOM 1357 C C . ARG A 1 168 ? 9.596 -7.980 29.488 1.00 32.59 168 ARG A C 1
ATOM 1359 O O . ARG A 1 168 ? 10.628 -7.595 30.035 1.00 32.59 168 ARG A O 1
ATOM 1366 N N . PRO A 1 169 ? 8.384 -7.722 29.990 1.00 34.34 169 PRO A N 1
ATOM 1367 C CA . PRO A 1 169 ? 8.146 -7.645 31.417 1.00 34.34 169 PRO A CA 1
ATOM 1368 C C . PRO A 1 169 ? 7.478 -8.952 31.854 1.00 34.34 169 PRO A C 1
ATOM 1370 O O . PRO A 1 169 ? 6.355 -9.261 31.462 1.00 34.34 169 PRO A O 1
ATOM 1373 N N . SER A 1 170 ? 8.202 -9.741 32.649 1.00 30.52 170 SER A N 1
ATOM 1374 C CA . SER A 1 170 ? 7.584 -10.740 33.516 1.00 30.52 170 SER A CA 1
ATOM 1375 C C . SER A 1 170 ? 6.731 -9.993 34.538 1.00 30.52 170 SER A C 1
ATOM 1377 O O . SER A 1 170 ? 7.272 -9.265 35.364 1.00 30.52 170 SER A O 1
ATOM 1379 N N . ILE A 1 171 ? 5.416 -10.176 34.481 1.00 31.47 171 ILE A N 1
ATOM 1380 C CA . ILE A 1 171 ? 4.540 -9.956 35.630 1.00 31.47 171 ILE A CA 1
ATOM 1381 C C . ILE A 1 171 ? 4.370 -11.336 36.262 1.00 31.47 171 ILE A C 1
ATOM 1383 O O . ILE A 1 171 ? 3.645 -12.182 35.746 1.00 31.47 171 ILE A O 1
ATOM 1387 N N . THR A 1 172 ? 5.133 -11.584 37.320 1.00 38.00 172 THR A N 1
ATOM 1388 C CA . THR A 1 172 ? 4.841 -12.620 38.314 1.00 38.00 172 THR A CA 1
ATOM 1389 C C . THR A 1 172 ? 3.781 -12.068 39.257 1.00 38.00 172 THR A C 1
ATOM 1391 O O . THR A 1 172 ? 4.004 -11.028 39.879 1.00 38.00 172 THR A O 1
ATOM 1394 N N . LEU A 1 173 ? 2.647 -12.760 39.321 1.00 32.78 173 LEU A N 1
ATOM 1395 C CA . LEU A 1 173 ? 1.805 -12.839 40.511 1.00 32.78 173 LEU A CA 1
ATOM 1396 C C . LEU A 1 173 ? 2.270 -14.056 41.313 1.00 32.78 173 LEU A C 1
ATOM 1398 O O . LEU A 1 173 ? 2.592 -15.074 40.653 1.00 32.78 173 LEU A O 1
#

Organism: Symbiodinium pilosum (NCBI:txid2952)

Foldseek 3Di:
DPPVPDDDPDPPLLVVLLVLVLVLVVVLVVLVVVLVVVPDDPVSVVVSVVVNVVSVVVSVVSVVVVVVVLVVVLVCLQVDALVPDDDPDVVVSVVVQVVCCVVQVGSVSVSVCSNPVVSVVSVPPPPPPPPPVVVVVSVVVVCVVVVHDDPPDDPPVPPPPPPPDDDDDDDDD

Radius of gyration: 23.81 Å; Cα contacts (8 Å, |Δi|>4): 57; chains: 1; bounding box: 58×29×71 Å